Protein AF-I4EIX2-F1 (afdb_monomer)

Sequence (95 aa):
MSTSEEDRRRAAAMRSYVTPALITLLLYFVFWLPGLIANIMYWQAASHDQRLTGVAPEGKKYLAILFIVFVGVPIAFFVLLLLLGFLSALIRGTA

Foldseek 3Di:
DVVVLVVVLVVLQPDACQVLLVVLVVCCVVPVVSSVVSLVVSLVVQVVSCVSNVDRHHCNVSSVVCCCVSPVVVVVVVVVVVVVVVVVVVVVVVD

Solvent-accessible surface area (backbone atoms only — not comparable to full-atom values): 5161 Å² total; per-residue (Å²): 129,69,64,67,58,54,51,50,51,52,53,51,73,69,46,68,33,48,65,58,36,52,52,26,52,53,31,38,72,79,39,54,65,64,10,51,53,48,38,52,54,52,49,51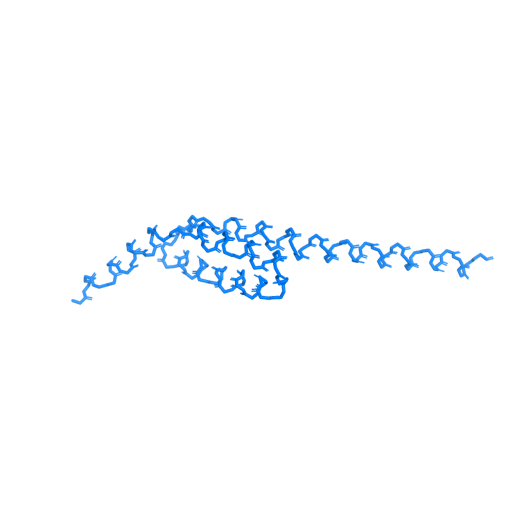,50,43,52,50,43,20,70,74,68,75,46,81,44,54,32,50,68,53,38,49,51,52,46,40,62,74,45,46,46,57,50,53,50,52,53,50,51,51,52,52,50,50,53,56,50,51,58,61,75,76,108

Radius of gyration: 20.06 Å; Cα contacts (8 Å, |Δi|>4): 68; chains: 1; bounding box: 56×31×52 Å

Secondary structure (DSSP, 8-state):
--HHHHHHHHHHHT---HHHHHHHHHHHHH-HHHHHHHHHHHHHHHHHHHHHHSSPPTTHHHHHHHHIIIIIHHHHHHHHHHHHHHHHHHHHH--

pLDDT: mean 84.37, std 9.88, range [56.22, 96.75]

Structure (mmCIF, N/CA/C/O backbone):
data_AF-I4EIX2-F1
#
_entry.id   AF-I4EIX2-F1
#
loop_
_atom_site.group_PDB
_atom_site.id
_atom_site.type_symbol
_atom_site.label_atom_id
_atom_site.label_alt_id
_atom_site.label_comp_id
_atom_site.label_asym_id
_atom_site.label_entity_id
_atom_site.label_seq_id
_atom_site.pdbx_PDB_ins_code
_atom_site.Cartn_x
_atom_site.Cartn_y
_atom_site.Cartn_z
_atom_site.occupancy
_atom_site.B_iso_or_equiv
_atom_site.auth_seq_id
_atom_site.auth_comp_id
_atom_site.auth_asym_id
_atom_site.auth_atom_id
_atom_site.pdbx_PDB_model_num
ATOM 1 N N . MET A 1 1 ? -22.853 17.224 23.014 1.00 56.22 1 MET A N 1
ATOM 2 C CA . MET A 1 1 ? -22.187 17.220 21.690 1.00 56.22 1 MET A CA 1
ATOM 3 C C . MET A 1 1 ? -20.716 16.779 21.752 1.00 56.22 1 MET A C 1
ATOM 5 O O . MET A 1 1 ? -20.155 16.508 20.706 1.00 56.22 1 MET A O 1
ATOM 9 N N . SER A 1 2 ? -20.099 16.628 22.934 1.00 61.03 2 SER A N 1
ATOM 10 C CA . SER A 1 2 ? -18.733 16.087 23.100 1.00 61.03 2 SER A CA 1
ATOM 11 C C . SER A 1 2 ? -18.635 14.554 23.044 1.00 61.03 2 SER A C 1
ATOM 13 O O . SER A 1 2 ? -17.593 14.025 22.676 1.00 61.03 2 SER A O 1
ATOM 15 N N . THR A 1 3 ? -19.718 13.838 23.357 1.00 67.56 3 THR A N 1
ATOM 16 C CA . THR A 1 3 ? -19.734 12.368 23.456 1.00 67.56 3 THR A CA 1
ATOM 17 C C . THR A 1 3 ? -19.499 11.658 22.119 1.00 67.56 3 THR A C 1
ATOM 19 O O . THR A 1 3 ? -18.743 10.696 22.066 1.00 67.56 3 THR A O 1
ATOM 22 N N . SER A 1 4 ? -20.033 12.176 21.005 1.00 76.25 4 SER A N 1
ATOM 23 C CA . SER A 1 4 ? -19.863 11.540 19.688 1.00 76.25 4 SER A CA 1
ATOM 24 C C . SER A 1 4 ? -18.430 11.599 19.148 1.00 76.25 4 SER A C 1
ATOM 26 O O . SER A 1 4 ? -18.021 10.721 18.395 1.00 76.25 4 SER A O 1
ATOM 28 N N . GLU A 1 5 ? -17.666 12.639 19.487 1.00 73.50 5 GLU A N 1
ATOM 29 C CA . GLU A 1 5 ? -16.282 12.807 19.019 1.00 73.50 5 GLU A CA 1
ATOM 30 C C . GLU A 1 5 ? -15.346 11.821 19.739 1.00 73.50 5 GLU A C 1
ATOM 32 O O . GLU A 1 5 ? -14.492 11.183 19.121 1.00 73.50 5 GLU A O 1
ATOM 37 N N . GLU A 1 6 ? -15.548 11.654 21.048 1.00 74.25 6 GLU A N 1
ATOM 38 C CA . GLU A 1 6 ? -14.823 10.694 21.883 1.00 74.25 6 GLU A CA 1
ATOM 39 C C . GLU A 1 6 ? -15.124 9.247 21.485 1.00 74.25 6 GLU A C 1
ATOM 41 O O . GLU A 1 6 ? -14.197 8.441 21.362 1.00 74.25 6 GLU A O 1
ATOM 46 N N . ASP A 1 7 ? -16.387 8.936 21.186 1.00 74.25 7 ASP A N 1
ATOM 47 C CA . ASP A 1 7 ? -16.794 7.616 20.697 1.00 74.25 7 ASP A CA 1
ATOM 48 C C . ASP A 1 7 ? -16.138 7.286 19.351 1.00 74.25 7 ASP A C 1
ATOM 50 O O . ASP A 1 7 ? -15.633 6.178 19.154 1.00 74.25 7 ASP A O 1
ATOM 54 N N . ARG A 1 8 ? -16.047 8.261 18.436 1.00 69.88 8 ARG A N 1
ATOM 55 C CA . ARG A 1 8 ? -15.350 8.093 17.148 1.00 69.88 8 ARG A CA 1
ATOM 56 C C . ARG A 1 8 ? -13.851 7.872 17.328 1.00 69.88 8 ARG A C 1
ATOM 58 O O . ARG A 1 8 ? -13.282 7.026 16.641 1.00 69.88 8 ARG A O 1
ATOM 65 N N . ARG A 1 9 ? -13.211 8.578 18.265 1.00 66.50 9 ARG A N 1
ATOM 66 C CA . ARG A 1 9 ? -11.786 8.383 18.587 1.00 66.50 9 ARG A CA 1
ATOM 67 C C . ARG A 1 9 ? -11.520 7.009 19.194 1.00 66.50 9 ARG A C 1
ATOM 69 O O . ARG A 1 9 ? -10.556 6.357 18.801 1.00 66.50 9 ARG A O 1
ATOM 76 N N . ARG A 1 10 ? -12.385 6.536 20.096 1.00 69.69 10 ARG A N 1
ATOM 77 C CA . ARG A 1 10 ? -12.298 5.181 20.666 1.00 69.69 10 ARG A CA 1
ATOM 78 C C . ARG A 1 10 ? -12.523 4.104 19.606 1.00 69.69 10 ARG A C 1
ATOM 80 O O . ARG A 1 10 ? -11.757 3.148 19.546 1.00 69.69 10 ARG A O 1
ATOM 87 N N . ALA A 1 11 ? -13.507 4.285 18.727 1.00 66.94 11 ALA A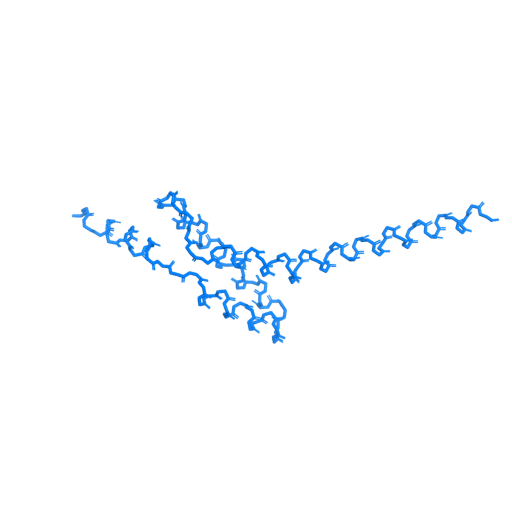 N 1
ATOM 88 C CA . ALA A 1 11 ? -13.762 3.367 17.618 1.00 66.94 11 ALA A CA 1
ATOM 89 C C . ALA A 1 11 ? -12.585 3.300 16.629 1.00 66.94 11 ALA A C 1
ATOM 91 O O . ALA A 1 11 ? -12.232 2.211 16.179 1.00 66.94 11 ALA A O 1
ATOM 92 N N . ALA A 1 12 ? -11.947 4.436 16.327 1.00 62.09 12 ALA A N 1
ATOM 93 C CA . ALA A 1 12 ? -10.736 4.482 15.506 1.00 62.09 12 ALA A CA 1
ATOM 94 C C . ALA A 1 12 ? -9.544 3.792 16.194 1.00 62.09 12 ALA A C 1
ATOM 96 O O . ALA A 1 12 ? -8.803 3.061 15.544 1.00 62.09 12 ALA A O 1
ATOM 97 N N . ALA A 1 13 ? -9.390 3.961 17.512 1.00 62.66 13 ALA A N 1
ATOM 98 C CA . ALA A 1 13 ? -8.317 3.333 18.284 1.00 62.66 13 ALA A CA 1
ATOM 99 C C . ALA A 1 13 ? -8.444 1.800 18.383 1.00 62.66 13 ALA A C 1
ATOM 101 O O . ALA A 1 13 ? -7.430 1.114 18.462 1.00 62.66 13 ALA A O 1
ATOM 102 N N . MET A 1 14 ? -9.664 1.251 18.347 1.00 63.53 14 MET A N 1
ATOM 103 C CA . MET A 1 14 ? -9.897 -0.203 18.374 1.00 63.53 14 MET A CA 1
ATOM 104 C C . MET A 1 14 ? -9.957 -0.854 16.983 1.00 63.53 14 MET A C 1
ATOM 106 O O . MET A 1 14 ? -10.183 -2.061 16.874 1.00 63.53 14 MET A O 1
ATOM 110 N N . ARG A 1 15 ? -9.815 -0.087 15.895 1.00 64.69 15 ARG A N 1
ATOM 111 C CA . ARG A 1 15 ? -10.003 -0.616 14.541 1.00 64.69 15 ARG A CA 1
ATOM 112 C C . ARG A 1 15 ? -8.769 -1.399 14.092 1.00 64.69 15 ARG A C 1
ATOM 114 O O . ARG A 1 15 ? -7.718 -0.826 13.820 1.00 64.69 15 ARG A O 1
ATOM 121 N N . SER A 1 16 ? -8.912 -2.718 13.973 1.00 70.88 16 SER A N 1
ATOM 122 C CA . SER A 1 16 ? -7.854 -3.581 13.443 1.00 70.88 16 SER A CA 1
ATOM 123 C C . SER A 1 16 ? -7.862 -3.589 11.911 1.00 70.88 16 SER A C 1
ATOM 125 O O . SER A 1 16 ? -8.870 -3.916 11.281 1.00 70.88 16 SER A O 1
ATOM 127 N N . TYR A 1 17 ? -6.722 -3.268 11.298 1.00 78.38 17 TYR A N 1
ATOM 128 C CA . TYR A 1 17 ? -6.509 -3.323 9.847 1.00 78.38 17 TYR A CA 1
ATOM 129 C C . TYR A 1 17 ? -5.925 -4.662 9.370 1.00 78.38 17 TYR A C 1
ATOM 131 O O . TYR A 1 17 ? -5.578 -4.804 8.197 1.00 78.38 17 TYR A O 1
ATOM 139 N N . VAL A 1 18 ? -5.852 -5.672 10.243 1.00 78.88 18 VAL A N 1
ATOM 140 C CA . VAL A 1 18 ? -5.360 -7.016 9.897 1.00 78.88 18 VAL A CA 1
ATOM 141 C C . VAL A 1 18 ? -6.319 -7.737 8.944 1.00 78.88 18 VAL A C 1
ATOM 143 O O . VAL A 1 18 ? -5.885 -8.252 7.917 1.00 78.88 18 VAL A O 1
ATOM 146 N N . THR A 1 19 ? -7.625 -7.725 9.226 1.00 82.25 19 THR A N 1
ATOM 147 C CA . THR A 1 19 ? -8.637 -8.338 8.345 1.00 82.25 19 THR A CA 1
ATOM 148 C C . THR A 1 19 ? -8.681 -7.674 6.965 1.00 82.25 19 THR A C 1
ATOM 150 O O . THR A 1 19 ? -8.620 -8.396 5.969 1.00 82.25 19 THR A O 1
ATOM 153 N N . PRO A 1 20 ? -8.699 -6.326 6.860 1.00 81.56 20 PRO A N 1
ATOM 154 C CA . PRO A 1 20 ? -8.487 -5.646 5.589 1.00 81.56 20 PRO A CA 1
ATOM 155 C C . PRO A 1 20 ? -7.224 -6.111 4.868 1.00 81.56 20 PRO A C 1
ATOM 157 O O . PRO A 1 20 ? -7.314 -6.450 3.699 1.00 81.56 20 PRO A O 1
ATOM 160 N N . ALA A 1 21 ? -6.078 -6.206 5.553 1.00 82.06 21 ALA A N 1
ATOM 161 C CA . ALA A 1 21 ? -4.826 -6.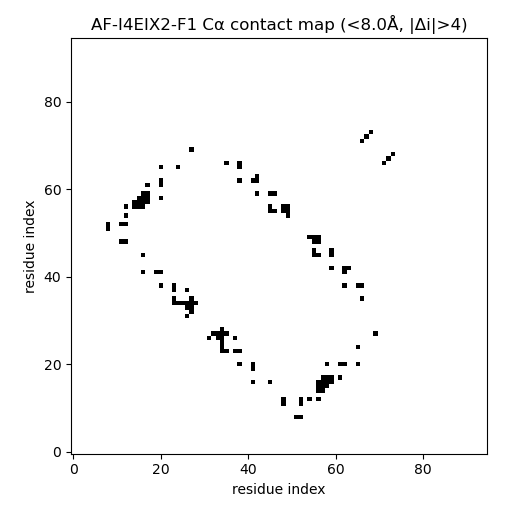654 4.942 1.00 82.06 21 ALA A CA 1
ATOM 162 C C . ALA A 1 21 ? -4.911 -8.082 4.370 1.00 82.06 21 ALA A C 1
ATOM 164 O O . ALA A 1 21 ? -4.377 -8.335 3.292 1.00 82.06 21 ALA A O 1
ATOM 165 N N . LEU A 1 22 ? -5.616 -9.003 5.037 1.00 85.06 22 LEU A N 1
ATOM 166 C CA . LEU A 1 22 ? -5.861 -10.356 4.521 1.00 85.06 22 LEU A CA 1
ATOM 167 C C . LEU A 1 22 ? -6.752 -10.352 3.273 1.00 85.06 22 LEU A C 1
ATOM 169 O O . LEU A 1 22 ? -6.482 -11.086 2.324 1.00 85.06 22 LEU A O 1
ATOM 173 N N . ILE A 1 23 ? -7.779 -9.501 3.244 1.00 86.81 23 ILE A N 1
ATOM 174 C CA . ILE A 1 23 ? -8.608 -9.302 2.049 1.00 86.81 23 ILE A CA 1
ATOM 175 C C . ILE A 1 23 ? -7.731 -8.777 0.912 1.00 86.81 23 ILE A C 1
ATOM 177 O O . ILE A 1 23 ? -7.754 -9.325 -0.184 1.00 86.81 23 ILE A O 1
ATOM 181 N N . THR A 1 24 ? -6.897 -7.774 1.179 1.00 86.12 24 THR A N 1
ATOM 182 C CA . THR A 1 24 ? -5.969 -7.223 0.192 1.00 86.12 24 THR A CA 1
ATOM 183 C C . THR A 1 24 ? -5.001 -8.273 -0.347 1.00 86.12 24 THR A C 1
ATOM 185 O O . THR A 1 24 ? -4.751 -8.304 -1.547 1.00 86.12 24 THR A O 1
ATOM 188 N N . LEU A 1 25 ? -4.478 -9.148 0.519 1.00 85.69 25 LEU A N 1
ATOM 189 C CA . LEU A 1 25 ? -3.622 -10.270 0.129 1.00 85.69 25 LEU A CA 1
ATOM 190 C C . LEU A 1 25 ? -4.356 -11.215 -0.831 1.00 85.69 25 LEU A C 1
ATOM 192 O O . LEU A 1 25 ? -3.811 -11.569 -1.874 1.00 85.69 25 LEU A O 1
ATOM 196 N N . LEU A 1 26 ? -5.596 -11.592 -0.505 1.00 90.12 26 LEU A N 1
ATOM 197 C CA . LEU A 1 26 ? -6.410 -12.438 -1.374 1.00 90.12 26 LEU A CA 1
ATOM 198 C C . LEU A 1 26 ? -6.682 -11.752 -2.718 1.00 90.12 26 LEU A C 1
ATOM 200 O O . LEU A 1 26 ? -6.546 -12.384 -3.763 1.00 90.12 26 LEU A O 1
ATOM 204 N N . LEU A 1 27 ? -7.009 -10.456 -2.707 1.00 87.00 27 LEU A N 1
ATOM 205 C CA . LEU A 1 27 ? -7.199 -9.700 -3.940 1.00 87.00 27 LEU A CA 1
ATOM 206 C C . LEU A 1 27 ? -5.912 -9.661 -4.761 1.00 87.00 27 LEU A C 1
ATOM 208 O O . LEU A 1 27 ? -5.993 -9.943 -5.943 1.00 87.00 27 LEU A O 1
ATOM 212 N N . TYR A 1 28 ? -4.742 -9.399 -4.170 1.00 84.75 28 TYR A N 1
ATOM 213 C CA . TYR A 1 28 ? -3.468 -9.444 -4.899 1.00 84.75 28 TYR A CA 1
ATOM 214 C C . TYR A 1 28 ? -3.225 -10.795 -5.581 1.00 84.75 28 TYR A C 1
ATOM 216 O O . TYR A 1 28 ? -2.657 -10.820 -6.672 1.00 84.75 28 TYR A O 1
ATOM 224 N N . PHE A 1 29 ? -3.664 -11.894 -4.961 1.00 83.12 29 PHE A N 1
ATOM 225 C CA . PHE A 1 29 ? -3.504 -13.243 -5.499 1.00 83.12 29 PHE A CA 1
ATOM 226 C C . PHE A 1 29 ? -4.450 -13.541 -6.672 1.00 83.12 29 PHE A C 1
ATOM 228 O O . PHE A 1 29 ? -4.024 -14.132 -7.660 1.00 83.12 29 PHE A O 1
ATOM 235 N N . VAL A 1 30 ? -5.721 -13.131 -6.587 1.00 87.69 30 VAL A N 1
ATOM 236 C CA . VAL A 1 30 ? -6.715 -13.380 -7.651 1.00 87.69 30 VAL A CA 1
ATOM 237 C C . VAL A 1 30 ? -6.605 -12.339 -8.770 1.00 87.69 30 VAL A C 1
ATOM 239 O O . VAL A 1 30 ? -6.614 -12.679 -9.950 1.00 87.69 30 VAL A O 1
ATOM 242 N N . PHE A 1 31 ? -6.480 -11.063 -8.402 1.00 87.62 31 PHE A N 1
ATOM 243 C CA . PHE A 1 31 ? -6.376 -9.928 -9.310 1.00 87.62 31 PHE A CA 1
ATOM 244 C C . PHE A 1 31 ? -5.430 -8.853 -8.748 1.00 87.62 31 PHE A C 1
ATOM 246 O O . PHE A 1 31 ? -5.794 -8.042 -7.891 1.00 87.62 31 PHE A O 1
ATOM 253 N N . TRP A 1 32 ? -4.222 -8.779 -9.307 1.00 83.56 32 TRP A N 1
ATOM 254 C CA . TRP A 1 32 ? -3.168 -7.868 -8.844 1.00 83.56 32 TRP A CA 1
ATOM 255 C C . TRP A 1 32 ? -3.607 -6.389 -8.743 1.00 83.56 32 TRP A C 1
ATOM 257 O O . TRP A 1 32 ? -3.329 -5.727 -7.744 1.00 83.56 32 TRP A O 1
ATOM 267 N N . LEU A 1 33 ? -4.352 -5.879 -9.733 1.00 87.50 33 LEU A N 1
ATOM 268 C CA . LEU A 1 33 ? -4.814 -4.480 -9.787 1.00 87.50 33 LEU A CA 1
ATOM 269 C C . LEU A 1 33 ? -5.857 -4.137 -8.700 1.00 87.50 33 LEU A C 1
ATOM 271 O O . LEU A 1 33 ? -5.644 -3.181 -7.953 1.00 87.50 33 LEU A O 1
ATOM 275 N N . PRO A 1 34 ? -6.955 -4.902 -8.545 1.00 87.69 34 PRO A N 1
ATOM 276 C CA . PRO A 1 34 ? -7.864 -4.763 -7.408 1.00 87.69 34 PRO A CA 1
ATOM 277 C C . PRO A 1 34 ? -7.170 -4.857 -6.041 1.00 87.69 34 PRO A C 1
ATOM 279 O O . PRO A 1 34 ? -7.500 -4.082 -5.142 1.00 87.69 34 PRO A O 1
ATOM 282 N N . GLY A 1 35 ? -6.184 -5.751 -5.890 1.00 88.50 35 GLY A N 1
ATOM 283 C CA . GLY A 1 35 ? -5.371 -5.854 -4.672 1.00 88.50 35 GLY A CA 1
ATOM 284 C C . GLY A 1 35 ? -4.609 -4.568 -4.370 1.00 88.50 35 GLY A C 1
ATOM 285 O O . GLY A 1 35 ? -4.650 -4.069 -3.245 1.00 88.50 35 GLY A O 1
ATOM 286 N N . LEU A 1 36 ? -4.004 -3.965 -5.393 1.00 89.88 36 LEU A N 1
ATOM 287 C CA . LEU A 1 36 ? -3.308 -2.686 -5.278 1.00 89.88 36 LEU A CA 1
ATOM 288 C C . LEU A 1 36 ? -4.236 -1.545 -4.846 1.00 89.88 36 LEU A C 1
ATOM 290 O O . LEU A 1 36 ? -3.901 -0.795 -3.926 1.00 89.88 36 LEU A O 1
ATOM 294 N N . ILE A 1 37 ? -5.413 -1.434 -5.466 1.00 91.75 37 ILE A N 1
ATOM 295 C CA . ILE A 1 37 ? -6.399 -0.393 -5.136 1.00 91.75 37 ILE A CA 1
ATOM 296 C C . ILE A 1 37 ? -6.843 -0.531 -3.677 1.00 91.75 37 ILE A C 1
ATOM 298 O O . ILE A 1 37 ? -6.777 0.439 -2.918 1.00 91.75 37 ILE A O 1
ATOM 302 N N . ALA A 1 38 ? -7.227 -1.740 -3.260 1.00 90.31 38 ALA A N 1
ATOM 303 C CA . ALA A 1 38 ? -7.622 -2.008 -1.881 1.00 90.31 38 ALA A CA 1
ATOM 304 C C . ALA A 1 38 ? -6.488 -1.679 -0.895 1.00 90.31 38 ALA A C 1
ATOM 306 O O . ALA A 1 38 ? -6.731 -1.052 0.138 1.00 90.31 38 ALA A O 1
ATOM 307 N N . ASN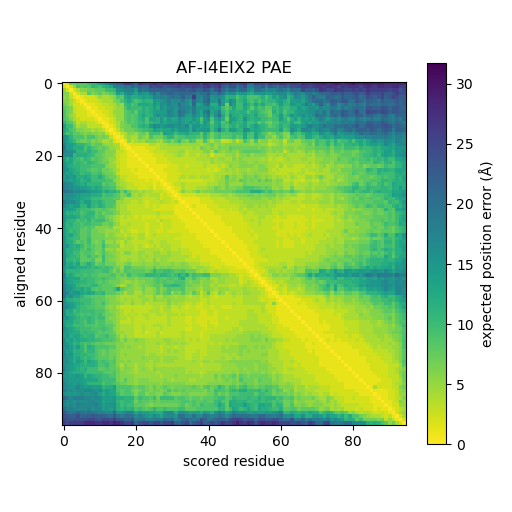 A 1 39 ? -5.237 -2.011 -1.232 1.00 91.12 39 ASN A N 1
ATOM 308 C CA . ASN A 1 39 ? -4.088 -1.705 -0.385 1.00 91.12 39 ASN A CA 1
ATOM 309 C C . ASN A 1 39 ? -3.920 -0.198 -0.171 1.00 91.12 39 ASN A C 1
ATOM 311 O O . ASN A 1 39 ? -3.708 0.239 0.959 1.00 91.12 39 ASN A O 1
ATOM 315 N N . ILE A 1 40 ? -4.044 0.597 -1.238 1.00 91.00 40 ILE A N 1
ATOM 316 C CA . ILE A 1 40 ? -3.930 2.061 -1.181 1.00 91.00 40 ILE A CA 1
ATOM 317 C C . ILE A 1 40 ? -5.077 2.662 -0.363 1.00 91.00 40 ILE A C 1
ATOM 319 O O . ILE A 1 40 ? -4.831 3.503 0.505 1.00 91.00 40 ILE A O 1
ATOM 323 N N . MET A 1 41 ? -6.314 2.208 -0.581 1.00 92.12 41 MET A N 1
ATOM 324 C CA . MET A 1 41 ? -7.481 2.693 0.161 1.00 92.12 41 MET A CA 1
ATOM 325 C C . MET A 1 41 ? -7.349 2.426 1.666 1.00 92.12 41 MET A C 1
ATOM 327 O O . MET A 1 41 ? -7.519 3.339 2.477 1.00 92.12 41 MET A O 1
ATOM 331 N N . TYR A 1 42 ? -6.984 1.202 2.059 1.00 89.00 42 TYR A N 1
ATOM 332 C CA . TYR A 1 42 ? -6.796 0.865 3.472 1.00 89.00 42 TYR A CA 1
ATOM 333 C C . TYR A 1 42 ? -5.577 1.555 4.085 1.00 89.00 42 TYR A C 1
ATOM 335 O O . TYR A 1 42 ? -5.619 1.945 5.251 1.00 89.00 42 TYR A O 1
ATOM 343 N N . TRP A 1 43 ? -4.513 1.774 3.311 1.00 89.12 43 TRP A N 1
ATOM 344 C CA . TRP A 1 43 ? -3.359 2.552 3.756 1.00 89.12 43 TRP A CA 1
ATOM 345 C C . TRP A 1 43 ? -3.715 4.011 4.054 1.00 89.12 43 TRP A C 1
ATOM 347 O O . TRP A 1 43 ? -3.255 4.574 5.056 1.00 89.12 43 TRP A O 1
ATOM 357 N N . GLN A 1 44 ? -4.536 4.632 3.202 1.00 90.62 44 GLN A N 1
ATOM 358 C CA . GLN A 1 44 ? -5.038 5.988 3.413 1.00 90.62 44 GLN A CA 1
ATOM 359 C C . GLN A 1 44 ? -5.937 6.060 4.649 1.00 90.62 44 GLN A C 1
ATOM 361 O O . GLN A 1 44 ? -5.720 6.935 5.486 1.00 90.62 44 GLN A O 1
ATOM 366 N N . ALA A 1 45 ? -6.862 5.110 4.816 1.00 87.00 45 ALA A N 1
ATOM 367 C CA . ALA A 1 45 ? -7.724 5.027 5.996 1.00 87.00 45 ALA A CA 1
ATOM 368 C C . ALA A 1 45 ? -6.910 4.870 7.294 1.00 87.00 45 ALA A C 1
ATOM 370 O O . ALA A 1 45 ? -7.038 5.681 8.208 1.00 87.00 45 ALA A O 1
ATOM 371 N N . ALA A 1 46 ? -5.971 3.919 7.334 1.00 86.38 46 ALA A N 1
ATOM 372 C CA . ALA A 1 46 ? -5.086 3.716 8.481 1.00 86.38 46 ALA A CA 1
ATOM 373 C C . ALA A 1 46 ? -4.205 4.945 8.773 1.00 86.38 46 ALA A C 1
ATOM 375 O O . ALA A 1 46 ? -3.894 5.254 9.922 1.00 86.38 46 ALA A O 1
ATOM 376 N N . SER A 1 47 ? -3.782 5.676 7.740 1.00 88.00 47 SER A N 1
ATOM 377 C CA . SER A 1 47 ? -3.003 6.905 7.915 1.00 88.00 47 SER A CA 1
ATOM 378 C C . SER A 1 47 ? -3.849 8.080 8.403 1.00 88.00 47 SER A C 1
ATOM 380 O O . SER A 1 47 ? -3.329 8.926 9.128 1.00 88.00 47 SER A O 1
ATOM 382 N N . HIS A 1 48 ? -5.128 8.137 8.034 1.00 86.88 48 HIS A N 1
ATOM 383 C CA . HIS A 1 48 ? -6.073 9.108 8.574 1.00 86.88 48 HIS A CA 1
ATOM 384 C C . HIS A 1 48 ? -6.341 8.838 10.060 1.00 86.88 48 HIS A C 1
ATOM 386 O O . HIS A 1 48 ? -6.162 9.737 10.880 1.00 86.88 48 HIS A O 1
ATOM 392 N N . ASP A 1 49 ? -6.625 7.587 10.426 1.00 85.19 49 ASP A N 1
ATOM 393 C CA . ASP A 1 49 ? -6.850 7.185 11.820 1.00 85.19 49 ASP A CA 1
ATOM 394 C C . ASP A 1 49 ? -5.611 7.422 12.693 1.00 85.19 49 ASP A C 1
ATOM 396 O O . ASP A 1 49 ? -5.725 7.905 13.821 1.00 85.19 49 ASP A O 1
ATOM 400 N N . GLN A 1 50 ? -4.408 7.184 12.156 1.00 86.19 50 GLN A N 1
ATOM 401 C CA . GLN A 1 50 ? -3.161 7.515 12.848 1.00 86.19 50 GLN A CA 1
ATOM 402 C C . GLN A 1 50 ? -3.020 9.019 13.115 1.00 86.19 50 GLN A C 1
ATOM 404 O O . GLN A 1 50 ? -2.530 9.412 14.171 1.00 86.19 50 GLN A O 1
ATOM 409 N N . ARG A 1 51 ? -3.433 9.876 12.172 1.00 86.50 51 ARG A N 1
ATOM 410 C CA . ARG A 1 51 ? -3.385 11.338 12.355 1.00 86.50 51 ARG A CA 1
ATOM 411 C C . ARG A 1 51 ? -4.388 11.813 13.403 1.00 86.50 51 ARG A C 1
ATOM 413 O O . ARG A 1 51 ? -4.096 12.770 14.108 1.00 86.50 51 ARG A O 1
ATOM 420 N N . LEU A 1 52 ? -5.541 11.154 13.503 1.00 82.88 52 LEU A N 1
ATOM 421 C CA . LEU A 1 52 ? -6.588 11.495 14.468 1.00 82.88 52 LEU A CA 1
ATOM 422 C C . LEU A 1 52 ? -6.267 11.020 15.889 1.00 82.88 52 LEU A C 1
ATOM 424 O O . LEU A 1 52 ? -6.565 11.720 16.853 1.00 82.88 52 LEU A O 1
ATOM 428 N N . THR A 1 53 ? -5.688 9.827 16.021 1.00 82.75 53 THR A N 1
ATOM 429 C CA . THR A 1 53 ? -5.434 9.187 17.322 1.00 82.75 53 THR A CA 1
ATOM 430 C C . THR A 1 53 ? -4.011 9.407 17.838 1.00 82.75 53 THR A C 1
ATOM 432 O O . THR A 1 53 ? -3.755 9.204 19.020 1.00 82.75 53 THR A O 1
ATOM 435 N N . GLY A 1 54 ? -3.074 9.805 16.970 1.00 81.31 54 GLY A N 1
ATOM 436 C CA . GLY A 1 54 ? -1.646 9.928 17.287 1.00 81.31 54 GLY A CA 1
ATOM 437 C C . GLY A 1 54 ? -0.916 8.585 17.415 1.00 81.31 54 GLY A C 1
ATOM 438 O O . GLY A 1 54 ? 0.307 8.563 17.544 1.00 81.31 54 GLY A O 1
ATOM 439 N N . VAL A 1 55 ? -1.635 7.463 17.337 1.00 80.31 55 VAL A N 1
ATOM 440 C CA . VAL A 1 55 ? -1.098 6.107 17.486 1.00 80.31 55 VAL A CA 1
ATOM 441 C C . VAL A 1 55 ? -1.203 5.380 16.151 1.00 80.31 55 VAL A C 1
ATOM 443 O O . VAL A 1 55 ? -2.189 5.505 15.431 1.00 80.31 55 VAL A O 1
ATOM 446 N N . ALA A 1 56 ? -0.166 4.630 15.780 1.00 76.88 56 ALA A N 1
ATOM 447 C CA . ALA A 1 56 ? -0.207 3.829 14.562 1.00 76.88 56 ALA A CA 1
ATOM 448 C C . ALA A 1 56 ? -1.215 2.673 14.729 1.00 76.88 56 ALA A C 1
ATOM 450 O O . ALA A 1 56 ? -1.010 1.845 15.618 1.00 76.88 56 ALA A O 1
ATOM 451 N N . PRO A 1 57 ? -2.266 2.579 13.892 1.00 81.19 57 PRO A N 1
ATOM 452 C CA . PRO A 1 57 ? -3.270 1.536 14.033 1.00 81.19 57 PRO A CA 1
ATOM 453 C C . PRO A 1 57 ? -2.689 0.160 13.701 1.00 81.19 57 PRO A C 1
ATOM 455 O O . PRO A 1 57 ? -1.850 0.004 12.798 1.00 81.19 57 PRO A O 1
ATOM 458 N N . GLU A 1 58 ? -3.153 -0.852 14.431 1.00 77.69 58 GLU A N 1
ATOM 459 C CA . GLU A 1 58 ? -2.758 -2.239 14.210 1.00 77.69 58 GLU A CA 1
ATOM 460 C C . GLU A 1 58 ? -3.098 -2.676 12.786 1.00 77.69 58 GLU A C 1
ATOM 462 O O . GLU A 1 58 ? -4.197 -2.456 12.289 1.00 77.69 58 GLU A O 1
ATOM 467 N N . GLY A 1 59 ? -2.136 -3.304 12.113 1.00 78.69 59 GLY A N 1
ATOM 468 C CA . GLY A 1 59 ? -2.288 -3.789 10.743 1.00 78.69 59 GLY A CA 1
ATOM 469 C C . GLY A 1 59 ? -1.785 -2.850 9.647 1.00 78.69 59 GLY A C 1
ATOM 470 O O . GLY A 1 59 ? -1.529 -3.312 8.534 1.00 78.69 59 GLY A O 1
ATOM 471 N N . LYS A 1 60 ? -1.487 -1.579 9.957 1.00 83.94 60 LYS A N 1
ATOM 472 C CA . LYS A 1 60 ? -0.836 -0.668 8.997 1.00 83.94 60 LYS A CA 1
ATOM 473 C C . LYS A 1 60 ? 0.491 -1.231 8.473 1.00 83.94 60 LYS A C 1
ATOM 475 O O . LYS A 1 60 ? 0.777 -1.135 7.286 1.00 83.94 60 LYS A O 1
ATOM 480 N N . LYS A 1 61 ? 1.286 -1.872 9.336 1.00 86.62 61 LYS A N 1
ATOM 481 C CA . LYS A 1 61 ? 2.557 -2.505 8.940 1.00 86.62 61 LYS A CA 1
ATOM 482 C C . LYS A 1 61 ? 2.357 -3.627 7.911 1.00 86.62 61 LYS A C 1
ATOM 484 O O . LYS A 1 61 ? 3.157 -3.736 6.990 1.00 86.62 61 LYS A O 1
ATOM 489 N N . TYR A 1 62 ? 1.280 -4.409 8.014 1.00 87.69 62 TYR A N 1
ATOM 490 C CA . TYR A 1 62 ? 1.000 -5.485 7.056 1.00 87.69 62 TYR A CA 1
ATOM 491 C C . TYR A 1 62 ? 0.626 -4.939 5.678 1.00 87.69 62 TYR A C 1
ATOM 493 O O . TYR A 1 62 ? 1.144 -5.428 4.680 1.00 87.69 62 TYR A O 1
ATOM 501 N N . LEU A 1 63 ? -0.170 -3.868 5.613 1.00 87.88 63 LEU A N 1
ATOM 502 C CA . LEU A 1 63 ? -0.449 -3.163 4.353 1.00 87.88 63 LEU A CA 1
ATOM 503 C C . LEU A 1 63 ? 0.838 -2.615 3.699 1.00 87.88 63 LEU A C 1
ATOM 505 O O . LEU A 1 63 ? 0.935 -2.574 2.472 1.00 87.88 63 LEU A O 1
ATOM 509 N N . ALA A 1 64 ? 1.843 -2.237 4.503 1.00 89.19 64 ALA A N 1
ATOM 510 C CA . ALA A 1 64 ? 3.145 -1.769 4.007 1.00 89.19 64 ALA A CA 1
ATOM 511 C C . ALA A 1 64 ? 3.903 -2.916 3.348 1.00 89.19 64 ALA A C 1
ATOM 513 O O . ALA A 1 64 ? 4.394 -2.792 2.230 1.00 89.19 64 ALA A O 1
ATOM 514 N N . ILE A 1 65 ? 3.981 -4.040 4.065 1.00 90.94 65 ILE A N 1
ATOM 515 C CA . ILE A 1 65 ? 4.675 -5.243 3.616 1.00 90.94 65 ILE A CA 1
ATOM 51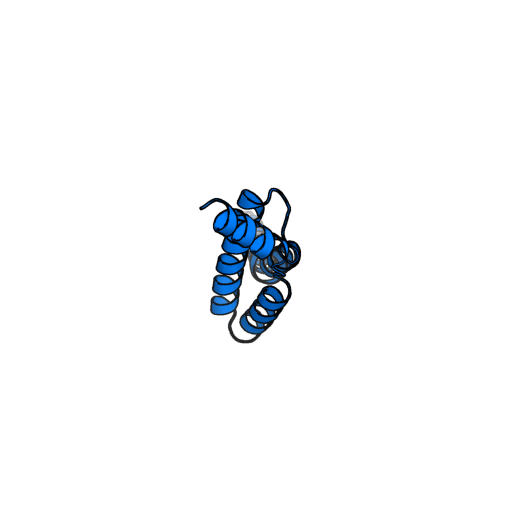6 C C . ILE A 1 65 ? 4.027 -5.754 2.331 1.00 90.94 65 ILE A C 1
ATOM 518 O O . ILE A 1 65 ? 4.738 -6.012 1.368 1.00 90.94 65 ILE A O 1
ATOM 522 N N . LEU A 1 66 ? 2.693 -5.817 2.273 1.00 89.56 66 LEU A N 1
ATOM 523 C CA . LEU A 1 66 ? 1.966 -6.216 1.067 1.00 89.56 66 LEU A CA 1
ATOM 524 C C . LEU A 1 66 ? 2.293 -5.305 -0.119 1.00 89.56 66 LEU A C 1
ATOM 526 O O . LEU A 1 66 ? 2.581 -5.801 -1.203 1.00 89.56 66 LEU A O 1
ATOM 530 N N . PHE A 1 67 ? 2.325 -3.987 0.086 1.00 91.44 67 PHE A N 1
ATOM 531 C CA . PHE A 1 67 ? 2.715 -3.051 -0.969 1.00 91.44 67 PHE A CA 1
ATOM 532 C C . PHE A 1 67 ? 4.147 -3.291 -1.462 1.00 91.44 67 PHE A C 1
ATOM 534 O O . PHE A 1 67 ? 4.398 -3.358 -2.663 1.00 91.44 67 PHE A O 1
ATOM 541 N N . ILE A 1 68 ? 5.101 -3.446 -0.543 1.00 91.88 68 ILE A N 1
ATOM 542 C CA . ILE A 1 68 ? 6.508 -3.660 -0.893 1.00 91.88 68 ILE A CA 1
ATOM 543 C C . ILE A 1 68 ? 6.677 -4.987 -1.634 1.00 91.88 68 ILE A C 1
ATOM 545 O O . ILE A 1 68 ? 7.341 -5.019 -2.662 1.00 91.88 68 ILE A O 1
ATOM 549 N N . VAL A 1 69 ? 6.061 -6.065 -1.158 1.00 91.88 69 VAL A N 1
ATOM 550 C CA . VAL A 1 69 ? 6.211 -7.400 -1.749 1.00 91.88 69 VAL A CA 1
ATOM 551 C C . VAL A 1 69 ? 5.560 -7.481 -3.130 1.00 91.88 69 VAL A C 1
ATOM 553 O O . VAL A 1 69 ? 6.183 -7.987 -4.058 1.00 91.88 69 VAL A O 1
ATOM 556 N N . PHE A 1 70 ? 4.340 -6.965 -3.296 1.00 88.62 70 PHE A N 1
ATOM 557 C CA . PHE A 1 70 ? 3.588 -7.113 -4.549 1.00 88.62 70 PHE A CA 1
ATOM 558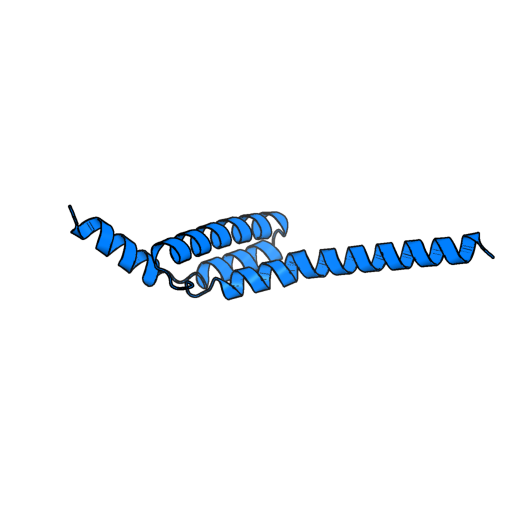 C C . PHE A 1 70 ? 3.812 -5.993 -5.567 1.00 88.62 70 PHE A C 1
ATOM 560 O O . PHE A 1 70 ? 3.464 -6.169 -6.735 1.00 88.62 70 PHE A O 1
ATOM 567 N N . VAL A 1 71 ? 4.372 -4.851 -5.158 1.00 90.38 71 VAL A N 1
ATOM 5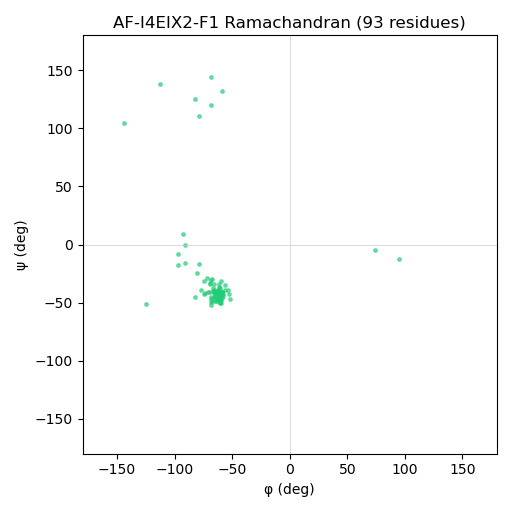68 C CA . VAL A 1 71 ? 4.639 -3.710 -6.052 1.00 90.38 71 VAL A CA 1
ATOM 569 C C . VAL A 1 71 ? 6.104 -3.295 -6.008 1.00 90.38 71 VAL A C 1
ATOM 571 O O . VAL A 1 71 ? 6.746 -3.210 -7.052 1.00 90.38 71 VAL A O 1
ATOM 574 N N . GLY A 1 72 ? 6.661 -3.087 -4.815 1.00 91.94 72 GLY A N 1
ATOM 575 C CA . GLY A 1 72 ? 8.050 -2.646 -4.654 1.00 91.94 72 GLY A CA 1
ATOM 576 C C . GLY A 1 72 ? 9.076 -3.619 -5.244 1.00 91.94 72 GLY A C 1
ATOM 577 O O . GLY A 1 72 ? 9.926 -3.204 -6.028 1.00 91.94 72 GLY A O 1
ATOM 578 N N . VAL A 1 73 ? 8.979 -4.909 -4.913 1.00 93.06 73 VAL A N 1
ATOM 579 C CA . VAL A 1 73 ? 9.899 -5.953 -5.390 1.00 93.06 73 VAL A CA 1
ATOM 580 C C . VAL A 1 73 ? 9.813 -6.130 -6.912 1.00 93.06 73 VAL A C 1
ATOM 582 O O . VAL A 1 73 ? 10.866 -6.071 -7.546 1.00 93.06 73 VAL A O 1
ATOM 585 N N . PRO A 1 74 ? 8.624 -6.264 -7.539 1.00 91.06 74 PRO A N 1
ATOM 586 C CA . PRO A 1 74 ? 8.522 -6.327 -8.998 1.00 91.06 74 PRO A CA 1
ATOM 587 C C . PRO A 1 74 ? 9.097 -5.103 -9.712 1.00 91.06 74 PRO A C 1
ATOM 589 O O . PRO A 1 74 ? 9.814 -5.260 -10.698 1.00 91.06 74 PRO A O 1
ATOM 592 N N . ILE A 1 75 ? 8.836 -3.890 -9.208 1.00 94.31 75 ILE A N 1
ATOM 593 C CA . ILE A 1 75 ? 9.388 -2.662 -9.797 1.00 94.31 75 ILE A CA 1
ATOM 594 C C . ILE A 1 75 ? 10.910 -2.644 -9.662 1.00 94.31 75 ILE A C 1
ATOM 596 O O . ILE A 1 75 ? 11.603 -2.406 -10.648 1.00 94.31 75 ILE A O 1
ATOM 600 N N . ALA A 1 76 ? 11.444 -2.922 -8.471 1.00 94.56 76 ALA A N 1
ATOM 601 C CA . ALA A 1 76 ? 12.885 -2.952 -8.240 1.00 94.56 76 ALA A CA 1
ATOM 602 C C . ALA A 1 76 ? 13.578 -3.995 -9.130 1.00 94.56 76 ALA A C 1
ATOM 604 O O . ALA A 1 76 ? 14.617 -3.711 -9.724 1.00 94.56 76 ALA A O 1
ATOM 605 N N . PHE A 1 77 ? 12.970 -5.173 -9.277 1.00 95.62 77 PHE A N 1
ATOM 606 C CA . PHE A 1 77 ? 13.447 -6.220 -10.172 1.00 95.62 77 PHE A CA 1
ATOM 607 C C . PHE A 1 77 ? 13.436 -5.769 -11.639 1.00 95.62 77 PHE A C 1
ATOM 609 O O . PHE A 1 77 ? 14.431 -5.938 -12.339 1.00 95.62 77 PHE A O 1
ATOM 616 N N . PHE A 1 78 ? 12.357 -5.133 -12.099 1.00 95.88 78 PHE A N 1
ATOM 617 C CA . PHE A 1 78 ? 12.264 -4.623 -13.468 1.00 95.88 78 PHE A CA 1
ATOM 618 C C . PHE A 1 78 ? 13.304 -3.532 -13.750 1.00 95.88 78 PHE A C 1
ATOM 620 O O . PHE A 1 78 ? 13.982 -3.572 -14.775 1.00 95.88 78 PHE A O 1
ATOM 627 N N . VAL A 1 79 ? 13.494 -2.596 -12.817 1.00 96.69 79 VAL A N 1
ATOM 628 C CA . VAL A 1 79 ? 14.532 -1.558 -12.909 1.00 96.69 79 VAL A CA 1
ATOM 629 C C . VAL A 1 79 ? 15.923 -2.186 -12.974 1.00 96.69 79 VAL A C 1
ATOM 631 O O . VAL A 1 79 ? 16.724 -1.799 -13.823 1.00 96.69 79 VAL A O 1
ATOM 634 N N . LEU A 1 80 ? 16.206 -3.185 -12.134 1.00 96.75 80 LEU A N 1
ATOM 635 C CA . LEU A 1 80 ? 17.475 -3.909 -12.167 1.00 96.75 80 LEU A CA 1
ATOM 636 C C . LEU A 1 80 ? 17.714 -4.563 -13.536 1.00 96.75 80 LEU A C 1
ATOM 638 O O . LEU A 1 80 ? 18.798 -4.417 -14.098 1.00 96.75 80 LEU A O 1
ATOM 642 N N . LEU A 1 81 ? 16.708 -5.235 -14.101 1.00 96.69 81 LEU A N 1
ATOM 643 C CA . LEU A 1 81 ? 16.810 -5.845 -15.429 1.00 96.69 81 LEU A CA 1
ATOM 644 C C . LEU A 1 81 ? 17.068 -4.812 -16.530 1.00 96.69 81 LEU A C 1
ATOM 646 O O . LEU A 1 81 ? 17.898 -5.057 -17.404 1.00 96.69 81 LEU A O 1
ATOM 650 N N . LEU A 1 82 ? 16.405 -3.653 -16.481 1.00 96.06 82 LEU A N 1
ATOM 651 C CA . LEU A 1 82 ? 16.639 -2.572 -17.441 1.00 96.06 82 LEU A CA 1
ATOM 652 C C . LEU A 1 82 ? 18.067 -2.033 -17.353 1.00 96.06 82 LEU A C 1
ATOM 654 O O . LEU A 1 82 ? 18.705 -1.838 -18.386 1.00 96.06 82 LEU A O 1
ATOM 658 N N . LEU A 1 83 ? 18.588 -1.834 -16.141 1.00 96.50 83 LEU A N 1
ATOM 659 C CA . LEU A 1 83 ? 19.962 -1.374 -15.934 1.00 96.50 83 LEU A CA 1
ATOM 660 C C . LEU A 1 83 ? 20.981 -2.394 -16.451 1.00 96.50 83 LEU A C 1
ATOM 662 O O . LEU A 1 83 ? 21.922 -2.019 -17.149 1.00 96.50 83 LEU A O 1
ATOM 666 N N . LEU A 1 84 ? 20.774 -3.682 -16.167 1.00 96.06 84 LEU A N 1
ATOM 667 C CA . LEU A 1 84 ? 21.629 -4.759 -16.669 1.00 96.06 84 LEU A CA 1
ATOM 668 C C . LEU A 1 84 ? 21.572 -4.867 -18.198 1.00 96.06 84 LEU A C 1
ATOM 670 O O . LEU A 1 84 ? 22.608 -5.028 -18.846 1.00 96.06 84 LEU A O 1
ATOM 674 N N . GLY A 1 85 ? 20.379 -4.748 -18.785 1.00 95.00 85 GLY A N 1
ATOM 675 C CA . GLY A 1 85 ? 20.182 -4.745 -20.233 1.00 95.00 85 GLY A CA 1
ATOM 676 C C . GLY A 1 85 ? 20.871 -3.559 -20.905 1.00 95.00 85 GLY A C 1
ATOM 677 O O . GLY A 1 85 ? 21.598 -3.745 -21.881 1.00 95.00 85 GLY A O 1
ATOM 678 N N . PHE A 1 86 ? 20.713 -2.360 -20.343 1.00 95.31 86 PHE A N 1
ATOM 679 C CA . PHE A 1 86 ? 21.362 -1.145 -20.826 1.00 95.31 86 PHE A CA 1
ATOM 680 C C . PHE A 1 86 ? 22.890 -1.243 -20.746 1.00 95.31 86 PHE A C 1
ATOM 682 O O . PHE A 1 86 ? 23.575 -0.987 -21.734 1.00 95.31 86 PHE A O 1
ATOM 689 N N . LEU A 1 87 ? 23.427 -1.701 -19.611 1.00 95.44 87 LEU A N 1
ATOM 690 C CA . LEU A 1 87 ? 24.862 -1.924 -19.437 1.00 95.44 87 LEU A CA 1
ATOM 691 C C . LEU A 1 87 ? 25.404 -2.943 -20.451 1.00 95.44 87 LEU A C 1
ATOM 693 O O . LEU A 1 87 ? 26.441 -2.719 -21.071 1.00 95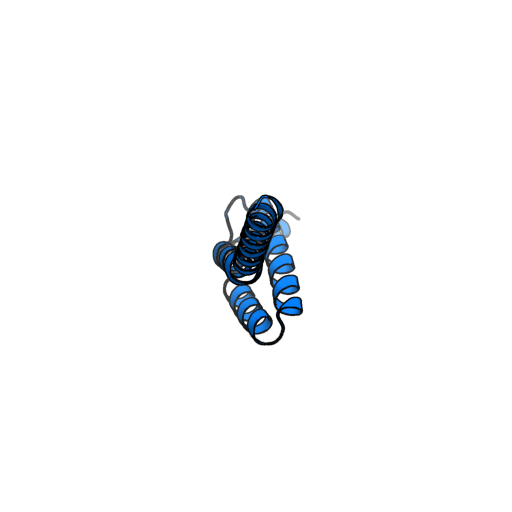.44 87 LEU A O 1
ATOM 697 N N . SER A 1 88 ? 24.675 -4.037 -20.670 1.00 93.12 88 SER A N 1
ATOM 698 C CA . SER A 1 88 ? 25.050 -5.074 -21.639 1.00 93.12 88 SER A CA 1
ATOM 699 C C . SER A 1 88 ? 25.030 -4.575 -23.086 1.00 93.12 88 SER A C 1
ATOM 701 O O . SER A 1 88 ? 25.820 -5.045 -23.907 1.00 93.12 88 SER A O 1
ATOM 703 N N . ALA A 1 89 ? 24.109 -3.669 -23.421 1.00 92.12 89 ALA A N 1
ATOM 704 C CA . ALA A 1 89 ? 24.042 -3.038 -24.734 1.00 92.12 89 ALA A CA 1
ATOM 705 C C . ALA A 1 89 ? 25.204 -2.056 -24.937 1.00 92.12 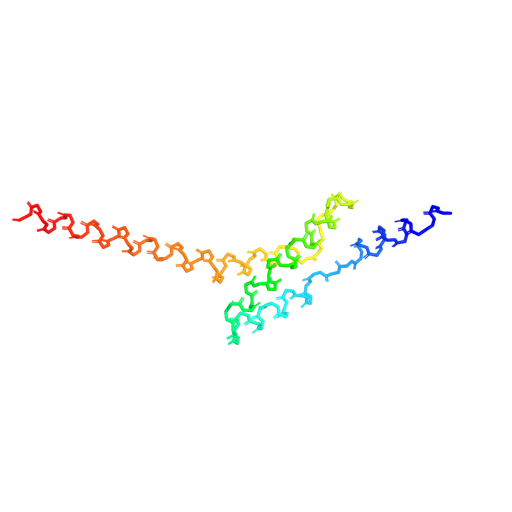89 ALA A C 1
ATOM 707 O O . ALA A 1 89 ? 25.820 -2.058 -26.000 1.00 92.12 89 ALA A O 1
ATOM 708 N N . LEU A 1 90 ? 25.549 -1.283 -23.902 1.00 92.56 90 LEU A N 1
ATOM 709 C CA . LEU A 1 90 ? 26.665 -0.341 -23.935 1.00 92.56 90 LEU A CA 1
ATOM 710 C C . LEU A 1 90 ? 27.998 -1.057 -24.183 1.00 92.56 90 LEU A C 1
ATOM 712 O O . LEU A 1 90 ? 28.718 -0.688 -25.102 1.00 92.56 90 LEU A O 1
ATOM 716 N N . ILE A 1 91 ? 28.280 -2.124 -23.425 1.00 93.62 91 ILE A N 1
ATOM 717 C CA . ILE A 1 91 ? 29.517 -2.912 -23.567 1.00 93.62 91 ILE A CA 1
ATOM 718 C C . ILE A 1 91 ? 29.643 -3.497 -24.982 1.00 93.62 91 ILE A C 1
ATOM 720 O O . ILE A 1 91 ? 30.725 -3.476 -25.563 1.00 93.62 91 ILE A O 1
ATOM 724 N N . ARG A 1 92 ? 28.538 -3.994 -25.557 1.00 89.94 92 ARG A N 1
ATOM 725 C CA . ARG A 1 92 ? 28.521 -4.551 -26.919 1.00 89.94 92 ARG A CA 1
ATOM 726 C C . ARG A 1 92 ? 28.658 -3.507 -28.024 1.00 89.94 92 ARG A C 1
ATOM 728 O O . ARG A 1 92 ? 29.142 -3.859 -29.086 1.00 89.94 92 ARG A O 1
ATOM 735 N N . GLY A 1 93 ? 28.220 -2.269 -27.808 1.00 79.00 93 GLY A N 1
ATOM 736 C CA . GLY A 1 93 ? 28.368 -1.190 -28.791 1.00 79.00 93 GLY A CA 1
ATOM 737 C C . GLY A 1 93 ? 29.766 -0.564 -28.821 1.00 79.00 93 GLY A C 1
ATOM 738 O O . GLY A 1 93 ? 30.094 0.136 -29.773 1.00 79.00 93 GLY A O 1
ATOM 739 N N . THR A 1 94 ? 30.573 -0.788 -27.782 1.00 69.00 94 THR A N 1
ATOM 740 C CA . THR A 1 94 ? 31.953 -0.284 -27.670 1.00 69.00 94 THR A CA 1
ATOM 741 C C . THR A 1 94 ? 33.031 -1.294 -28.078 1.00 69.00 94 THR A C 1
ATOM 743 O O . THR A 1 94 ? 34.202 -0.921 -28.116 1.00 69.00 94 THR A O 1
ATOM 746 N N . ALA A 1 95 ? 32.652 -2.552 -28.324 1.00 58.12 95 ALA A N 1
ATOM 747 C CA . ALA A 1 95 ? 33.528 -3.636 -28.778 1.00 58.12 95 ALA A CA 1
ATOM 748 C C . ALA A 1 95 ? 33.405 -3.824 -30.295 1.00 58.12 95 ALA A C 1
ATOM 750 O O . ALA A 1 95 ? 34.440 -4.138 -30.922 1.00 58.12 95 ALA A O 1
#

Mean predicted aligned error: 7.88 Å

Organism: NCBI:txid1129897